Protein AF-A0A6Y3UV42-F1 (afdb_monomer)

pLDDT: mean 79.34, std 18.37, range [35.91, 98.38]

Nearest PDB structures (foldseek):
  9dtb-assembly1_A  TM=5.658E-01  e=2.953E+00  Homo sapiens
  1pby-assembly1_B  TM=3.675E-01  e=2.783E+00  Paracoccus denitrificans
  7cqy-assembly2_D  TM=2.841E-01  e=2.194E+00  Acidithiobacillus ferrooxidans

Organism: Salmonella diarizonae (NCBI:txid59204)

Foldseek 3Di:
DDDDDDDDDDDDDDPPPPPDPDDPDDDDDDQVVFFAAADPDPFDQAADDDPVRVPWDPVVRVVLSVQLPDDAFARRQKHKDKDQPDDTPQAPDAMKIFIARRHVNYGDDIADDDPQASHFHAQDPPVDRDFDGWDWHHGNGGNDIDTGGHGDHPDQDAPPVRHGDD

Structure (mmCIF, N/CA/C/O backbone):
data_AF-A0A6Y3UV42-F1
#
_entry.id   AF-A0A6Y3UV42-F1
#
loop_
_atom_site.group_PDB
_atom_site.id
_atom_site.type_symbol
_atom_site.label_atom_id
_atom_site.label_alt_id
_atom_site.label_comp_id
_atom_site.label_asym_id
_atom_site.label_entity_id
_atom_site.label_seq_id
_atom_site.pdbx_PDB_ins_code
_atom_site.Cartn_x
_atom_site.Cartn_y
_atom_site.Cartn_z
_atom_site.occupancy
_atom_site.B_iso_or_equiv
_atom_site.auth_seq_id
_atom_site.auth_comp_id
_atom_site.auth_asym_id
_atom_site.auth_atom_id
_atom_site.pdbx_PDB_model_num
ATOM 1 N N . MET A 1 1 ? 7.451 -42.722 -86.617 1.00 40.88 1 MET A N 1
ATOM 2 C CA . MET A 1 1 ? 7.750 -42.684 -85.170 1.00 40.88 1 MET A CA 1
ATOM 3 C C . MET A 1 1 ? 8.072 -41.242 -84.791 1.00 40.88 1 MET A C 1
ATOM 5 O O . MET A 1 1 ? 9.193 -40.829 -85.012 1.00 40.88 1 MET A O 1
ATOM 9 N N . GLN A 1 2 ? 7.098 -40.463 -84.309 1.00 35.91 2 GLN A N 1
ATOM 10 C CA . GLN A 1 2 ? 7.310 -39.243 -83.513 1.00 35.91 2 GLN A CA 1
ATOM 11 C C . GLN A 1 2 ? 6.034 -38.983 -82.702 1.00 35.91 2 GLN A C 1
ATOM 13 O O . GLN A 1 2 ? 4.920 -39.110 -83.210 1.00 35.91 2 GLN A O 1
ATOM 18 N N . ARG A 1 3 ? 6.227 -38.789 -81.397 1.00 36.97 3 ARG A N 1
ATOM 19 C CA . ARG A 1 3 ? 5.205 -38.811 -80.348 1.00 36.97 3 ARG A CA 1
ATOM 20 C C . ARG A 1 3 ? 4.497 -37.457 -80.239 1.00 36.97 3 ARG A C 1
ATOM 22 O O . ARG A 1 3 ? 5.120 -36.413 -80.376 1.00 36.97 3 ARG A O 1
ATOM 29 N N . LYS A 1 4 ? 3.197 -37.528 -79.946 1.00 40.94 4 LYS A N 1
ATOM 30 C CA . LYS A 1 4 ? 2.326 -36.426 -79.519 1.00 40.94 4 LYS A CA 1
ATOM 31 C C . LYS A 1 4 ? 2.846 -35.823 -78.207 1.00 40.94 4 LYS A C 1
ATOM 33 O O . LYS A 1 4 ? 3.117 -36.585 -77.283 1.00 40.94 4 LYS A O 1
ATOM 38 N N . SER A 1 5 ? 2.868 -34.497 -78.100 1.00 43.19 5 SER A N 1
ATOM 39 C CA . SER A 1 5 ? 2.998 -33.791 -76.819 1.00 43.19 5 SER A CA 1
ATOM 40 C C . SER A 1 5 ? 1.778 -32.895 -76.628 1.00 43.19 5 SER A C 1
ATOM 42 O O . SER A 1 5 ? 1.650 -31.853 -77.262 1.00 43.19 5 SER A O 1
ATOM 44 N N . ILE A 1 6 ? 0.854 -33.359 -75.788 1.00 48.12 6 ILE A N 1
ATOM 45 C CA . ILE A 1 6 ? -0.267 -32.586 -75.252 1.00 48.12 6 ILE A CA 1
ATOM 46 C C . ILE A 1 6 ? 0.296 -31.815 -74.055 1.00 48.12 6 ILE A C 1
ATOM 48 O O . ILE A 1 6 ? 0.758 -32.433 -73.097 1.00 48.12 6 ILE A O 1
ATOM 52 N N . LEU A 1 7 ? 0.295 -30.482 -74.114 1.00 40.41 7 LEU A N 1
ATOM 53 C CA . LEU A 1 7 ? 0.594 -29.644 -72.954 1.00 40.41 7 LEU A CA 1
ATOM 54 C C . LEU A 1 7 ? -0.621 -29.650 -72.014 1.00 40.41 7 LEU A C 1
ATOM 56 O O . LEU A 1 7 ? -1.651 -29.056 -72.323 1.00 40.41 7 LEU A O 1
ATOM 60 N N . LEU A 1 8 ? -0.493 -30.323 -70.868 1.00 44.00 8 LEU A N 1
ATOM 61 C CA . LEU A 1 8 ? -1.360 -30.112 -69.709 1.00 44.00 8 LEU A CA 1
ATOM 62 C C . LEU A 1 8 ? -0.872 -28.858 -68.970 1.00 44.00 8 LEU A C 1
ATOM 64 O O . LEU A 1 8 ? 0.240 -28.840 -68.445 1.00 44.00 8 LEU A O 1
ATOM 68 N N . ALA A 1 9 ? -1.701 -27.818 -68.916 1.00 46.06 9 ALA A N 1
ATOM 69 C CA . ALA A 1 9 ? -1.479 -26.670 -68.045 1.00 46.06 9 ALA A CA 1
ATOM 70 C C . ALA A 1 9 ? -1.980 -27.008 -66.629 1.00 46.06 9 ALA A C 1
ATOM 72 O O . ALA A 1 9 ? -3.184 -27.054 -66.385 1.00 46.06 9 ALA A O 1
ATOM 73 N N . CYS A 1 10 ? -1.061 -27.267 -65.697 1.00 41.94 10 CYS A N 1
ATOM 74 C CA . CYS A 1 10 ? -1.378 -27.389 -64.274 1.00 41.94 10 CYS A CA 1
ATOM 75 C C . CYS A 1 10 ? -1.516 -25.990 -63.661 1.00 41.94 10 CYS A C 1
ATOM 77 O O . CYS A 1 10 ? -0.522 -25.303 -63.441 1.00 41.94 10 CYS A O 1
ATOM 79 N N . ILE A 1 11 ? -2.748 -25.573 -63.369 1.00 57.22 11 ILE A N 1
ATOM 80 C CA . ILE A 1 11 ? -3.031 -24.390 -62.551 1.00 57.22 11 ILE A CA 1
ATOM 81 C C . ILE A 1 11 ? -2.914 -24.823 -61.086 1.00 57.22 11 ILE A C 1
ATOM 83 O O . ILE A 1 11 ? -3.830 -25.430 -60.535 1.00 57.22 11 ILE A O 1
ATOM 87 N N . SER A 1 12 ? -1.774 -24.555 -60.451 1.00 55.31 12 SER A N 1
ATOM 88 C CA . SER A 1 12 ? -1.621 -24.736 -59.006 1.00 55.31 12 SER A CA 1
ATOM 89 C C . SER A 1 12 ? -2.172 -23.507 -58.277 1.00 55.31 12 SER A C 1
ATOM 91 O O . SER A 1 12 ? -1.518 -22.465 -58.249 1.00 55.31 12 SER A O 1
ATOM 93 N N . LEU A 1 13 ? -3.366 -23.620 -57.684 1.00 45.78 13 LEU A N 1
ATOM 94 C CA . LEU A 1 13 ? -3.848 -22.648 -56.700 1.00 45.78 13 LEU A CA 1
ATOM 95 C C . LEU A 1 13 ? -2.985 -22.754 -55.437 1.00 45.78 13 LEU A C 1
ATOM 97 O O . LEU A 1 13 ? -3.092 -23.714 -54.676 1.00 45.78 13 LEU A O 1
ATOM 101 N N . TRP A 1 14 ? -2.137 -21.755 -55.209 1.00 54.56 14 TRP A N 1
ATOM 102 C CA . TRP A 1 14 ? -1.521 -21.525 -53.908 1.00 54.56 14 TRP A CA 1
ATOM 103 C C . TRP A 1 14 ? -2.582 -20.962 -52.961 1.00 54.56 14 TRP A C 1
ATOM 105 O O . TRP A 1 14 ? -2.915 -19.779 -53.005 1.00 54.56 14 TRP A O 1
ATOM 115 N N . VAL A 1 15 ? -3.138 -21.821 -52.108 1.00 58.47 15 VAL A N 1
ATOM 116 C CA . VAL A 1 15 ? -3.911 -21.380 -50.944 1.00 58.47 15 VAL A CA 1
ATOM 117 C C . VAL A 1 15 ? -2.899 -20.886 -49.912 1.00 58.47 15 VAL A C 1
ATOM 119 O O . VAL A 1 15 ? -2.294 -21.679 -49.196 1.00 58.47 15 VAL A O 1
ATOM 122 N N . CYS A 1 16 ? -2.676 -19.572 -49.863 1.00 54.62 16 CYS A N 1
ATOM 123 C CA . CYS A 1 16 ? -1.997 -18.944 -48.734 1.00 54.62 16 CYS A CA 1
ATOM 124 C C . CYS A 1 16 ? -2.888 -19.110 -47.501 1.00 54.62 16 CYS A C 1
ATOM 126 O O . CYS A 1 16 ? -3.838 -18.354 -47.309 1.00 54.62 16 CYS A O 1
ATOM 128 N N . ALA A 1 17 ? -2.596 -20.112 -46.673 1.00 57.75 17 ALA A N 1
ATOM 129 C CA . ALA A 1 17 ? -3.138 -20.188 -45.327 1.00 57.75 17 ALA A CA 1
ATOM 130 C C . ALA A 1 17 ? -2.548 -19.024 -44.520 1.00 57.75 17 ALA A C 1
ATOM 132 O O . ALA A 1 17 ? -1.423 -19.090 -44.028 1.00 57.75 17 ALA A O 1
ATOM 133 N N . THR A 1 18 ? -3.286 -17.921 -44.432 1.00 60.91 18 THR A N 1
ATOM 134 C CA . THR A 1 18 ? -2.990 -16.854 -43.480 1.00 60.91 18 THR A CA 1
ATOM 135 C C . THR A 1 18 ? -3.219 -17.413 -42.084 1.00 60.91 18 THR A C 1
ATOM 137 O O . THR A 1 18 ? -4.362 -17.578 -41.661 1.00 60.91 18 THR A O 1
ATOM 140 N N . ALA A 1 19 ? -2.136 -17.741 -41.380 1.00 60.44 19 ALA A N 1
ATOM 141 C CA . ALA A 1 19 ? -2.196 -18.001 -39.953 1.00 60.44 19 ALA A CA 1
ATOM 142 C C . ALA A 1 19 ? -2.626 -16.699 -39.265 1.00 60.44 19 ALA A C 1
ATOM 144 O O . ALA A 1 19 ? -1.845 -15.759 -39.133 1.00 60.44 19 ALA A O 1
ATOM 145 N N . THR A 1 20 ? -3.897 -16.614 -38.883 1.00 56.56 20 THR A N 1
ATOM 146 C CA . THR A 1 20 ? -4.375 -15.573 -37.977 1.00 56.56 20 THR A CA 1
ATOM 147 C C . THR A 1 20 ? -3.750 -15.837 -36.615 1.00 56.56 20 THR A C 1
ATOM 149 O O . THR A 1 20 ? -4.117 -16.800 -35.944 1.00 56.56 20 THR A O 1
ATOM 152 N N . ILE A 1 21 ? -2.784 -15.009 -36.223 1.00 57.50 21 ILE A N 1
ATOM 153 C CA . ILE A 1 21 ? -2.279 -14.977 -34.852 1.00 57.50 21 ILE A CA 1
ATOM 154 C C . ILE A 1 21 ? -3.440 -14.471 -33.991 1.00 57.50 21 ILE A C 1
ATOM 156 O O . ILE A 1 21 ? -3.827 -13.308 -34.095 1.00 57.50 21 ILE A O 1
ATOM 160 N N . GLN A 1 22 ? -4.056 -15.357 -33.207 1.00 50.81 22 GLN A N 1
ATOM 161 C CA . GLN A 1 22 ? -5.003 -14.945 -32.176 1.00 50.81 22 GLN A CA 1
ATOM 162 C C . GLN A 1 22 ? -4.199 -14.236 -31.085 1.00 50.81 22 GLN A C 1
ATOM 164 O O . GLN A 1 22 ? -3.242 -14.804 -30.563 1.00 50.81 22 GLN A O 1
ATOM 169 N N . ALA A 1 23 ? -4.555 -12.989 -30.776 1.00 55.53 23 ALA A N 1
ATOM 170 C CA . ALA A 1 23 ? -4.065 -12.334 -29.573 1.00 55.53 23 ALA A CA 1
ATOM 171 C C . ALA A 1 23 ? -4.501 -13.178 -28.365 1.00 55.53 23 ALA A C 1
ATOM 173 O O . ALA A 1 23 ? -5.676 -13.537 -28.270 1.00 55.53 23 ALA A O 1
ATOM 174 N N . GLU A 1 24 ? -3.567 -13.533 -27.481 1.00 54.62 24 GLU A N 1
ATOM 175 C CA . GLU A 1 24 ? -3.915 -14.131 -26.192 1.00 54.62 24 GLU A CA 1
ATOM 176 C C . GLU A 1 24 ? -4.732 -13.108 -25.402 1.00 54.62 24 GLU A C 1
ATOM 178 O O . GLU A 1 24 ? -4.227 -12.052 -25.018 1.00 54.62 24 GLU A O 1
ATOM 183 N N . ASP A 1 25 ? -6.011 -13.409 -25.189 1.00 58.00 25 ASP A N 1
ATOM 184 C CA . ASP A 1 25 ? -6.848 -12.630 -24.290 1.00 58.00 25 ASP A CA 1
ATOM 185 C C . ASP A 1 25 ? -6.304 -12.839 -22.871 1.00 58.00 25 ASP A C 1
ATOM 187 O O . ASP A 1 25 ? -6.253 -13.969 -22.372 1.00 58.00 25 ASP A O 1
ATOM 191 N N . LYS A 1 26 ? -5.796 -11.775 -22.241 1.00 65.19 26 LYS A N 1
ATOM 192 C CA . LYS A 1 26 ? -5.202 -11.871 -20.904 1.00 65.19 26 LYS A CA 1
ATOM 193 C C . LYS A 1 26 ? -6.285 -12.207 -19.893 1.00 65.19 26 LYS A C 1
ATOM 195 O O . LYS A 1 26 ? -6.998 -11.335 -19.403 1.00 65.19 26 LYS A O 1
ATOM 200 N N . MET A 1 27 ? -6.368 -13.482 -19.541 1.00 78.31 27 MET A N 1
ATOM 201 C CA . MET A 1 27 ? -7.290 -13.950 -18.521 1.00 78.31 27 MET A CA 1
ATOM 202 C C . MET A 1 27 ? -6.711 -13.655 -17.133 1.00 78.31 27 MET A C 1
ATOM 204 O O . MET A 1 27 ? -5.843 -14.375 -16.637 1.00 78.31 27 MET A O 1
ATOM 208 N N . PHE A 1 28 ? -7.172 -12.572 -16.505 1.00 85.62 28 PHE A N 1
ATOM 209 C CA . PHE A 1 28 ? -6.884 -12.320 -15.095 1.00 85.62 28 PHE A CA 1
ATOM 210 C C . PHE A 1 28 ? -7.658 -13.306 -14.202 1.00 85.62 28 PHE A C 1
ATOM 212 O O . PHE A 1 28 ? -8.765 -13.709 -14.560 1.00 85.62 28 PHE A O 1
ATOM 219 N N . PRO A 1 29 ? -7.122 -13.686 -13.029 1.00 91.06 29 PRO A N 1
ATOM 220 C CA . PRO A 1 29 ? -7.885 -14.454 -12.055 1.00 91.06 29 PRO A CA 1
ATOM 221 C C . PRO A 1 29 ? -9.133 -13.690 -11.593 1.00 91.06 29 PRO A C 1
ATOM 223 O O . PRO A 1 29 ? -9.101 -12.473 -11.411 1.00 91.06 29 PRO A O 1
ATOM 226 N N . GLU A 1 30 ? -10.217 -14.421 -11.349 1.00 94.00 30 GLU A N 1
ATOM 227 C CA . GLU A 1 30 ? -11.465 -13.858 -10.831 1.00 94.00 30 GLU A CA 1
ATOM 228 C C . GLU A 1 30 ? -11.381 -13.604 -9.320 1.00 94.00 30 GLU A C 1
ATOM 230 O O . GLU A 1 30 ? -11.002 -14.485 -8.544 1.00 94.00 30 GLU A O 1
ATOM 235 N N . PHE A 1 31 ? -11.793 -12.412 -8.880 1.00 95.44 31 PHE A N 1
ATOM 236 C CA . PHE A 1 31 ? -11.745 -12.004 -7.467 1.00 95.44 31 PHE A CA 1
ATOM 237 C C . PHE A 1 31 ? -12.553 -12.924 -6.542 1.00 95.44 31 PHE A C 1
ATOM 239 O O . PHE A 1 31 ? -12.153 -13.160 -5.399 1.00 95.44 31 PHE A O 1
ATOM 246 N N . SER A 1 32 ? -13.660 -13.477 -7.046 1.00 95.25 32 SER A N 1
ATOM 247 C CA . SER A 1 32 ? -14.567 -14.365 -6.308 1.00 95.25 32 SER A CA 1
ATOM 248 C C . SER A 1 32 ? -13.917 -15.683 -5.873 1.00 95.25 32 SER A C 1
ATOM 250 O O . SER A 1 32 ? -14.386 -16.310 -4.925 1.00 95.25 32 SER A O 1
ATOM 252 N N . HIS A 1 33 ? -12.817 -16.094 -6.513 1.00 96.88 33 HIS A N 1
ATOM 253 C CA . HIS A 1 33 ? -12.054 -17.282 -6.122 1.00 96.88 33 HIS A CA 1
ATOM 254 C C . HIS A 1 33 ? -11.134 -17.045 -4.914 1.00 96.88 33 HIS A C 1
ATOM 256 O O . HIS A 1 33 ? -10.590 -18.001 -4.363 1.00 96.88 33 HIS A O 1
ATOM 262 N N . TYR A 1 34 ? -10.978 -15.793 -4.476 1.00 97.06 34 TYR A N 1
ATOM 263 C CA . TYR A 1 34 ? -10.087 -15.398 -3.384 1.00 97.06 34 TYR A CA 1
ATOM 264 C C . TYR A 1 34 ? -10.843 -14.593 -2.320 1.00 97.06 34 TYR A C 1
ATOM 266 O O . TYR A 1 34 ? -10.496 -13.439 -2.090 1.00 97.06 34 TYR A O 1
ATOM 274 N N . PRO A 1 35 ? -11.889 -15.137 -1.678 1.00 97.38 35 PRO A N 1
ATOM 275 C CA . PRO A 1 35 ? -12.750 -14.359 -0.793 1.00 97.38 35 PRO A CA 1
ATOM 276 C C . PRO A 1 35 ? -12.016 -13.866 0.463 1.00 97.38 35 PRO A C 1
ATOM 278 O O . PRO A 1 35 ? -11.184 -14.569 1.038 1.00 97.38 35 PRO A O 1
ATOM 281 N N . ALA A 1 36 ? -12.388 -12.677 0.929 1.00 96.50 36 ALA A N 1
ATOM 282 C CA . ALA A 1 36 ? -11.964 -12.096 2.195 1.00 96.50 36 ALA A CA 1
ATOM 283 C C . ALA A 1 36 ? -13.175 -11.607 2.999 1.00 96.50 36 ALA A C 1
ATOM 285 O O . ALA A 1 36 ? -14.106 -11.007 2.461 1.00 96.50 36 ALA A O 1
ATOM 286 N N . THR A 1 37 ? -13.145 -11.807 4.316 1.00 95.94 37 THR A N 1
ATOM 287 C CA . THR A 1 37 ? -14.174 -11.265 5.209 1.00 95.94 37 THR A CA 1
ATOM 288 C C . THR A 1 37 ? -13.960 -9.767 5.402 1.00 95.94 37 THR A C 1
ATOM 290 O O . THR A 1 37 ? -12.968 -9.348 6.001 1.00 95.94 37 THR A O 1
ATOM 293 N N . VAL A 1 38 ? -14.910 -8.956 4.935 1.00 93.75 38 VAL A N 1
ATOM 294 C CA . VAL A 1 38 ? -14.905 -7.504 5.155 1.00 93.75 38 VAL A CA 1
ATOM 295 C C . VAL A 1 38 ? -15.221 -7.199 6.611 1.00 93.75 38 VAL A C 1
ATOM 297 O O . VAL A 1 38 ? -16.257 -7.615 7.128 1.00 93.75 38 VAL A O 1
ATOM 300 N N . THR A 1 39 ? -14.339 -6.454 7.276 1.00 89.56 39 THR A N 1
ATOM 301 C CA . THR A 1 39 ? -14.615 -5.930 8.617 1.00 89.56 39 THR A CA 1
ATOM 302 C C . THR A 1 39 ? -15.025 -4.466 8.514 1.00 89.56 39 THR A C 1
ATOM 304 O O . THR A 1 39 ? -14.601 -3.743 7.616 1.00 89.56 39 THR A O 1
ATOM 307 N N . SE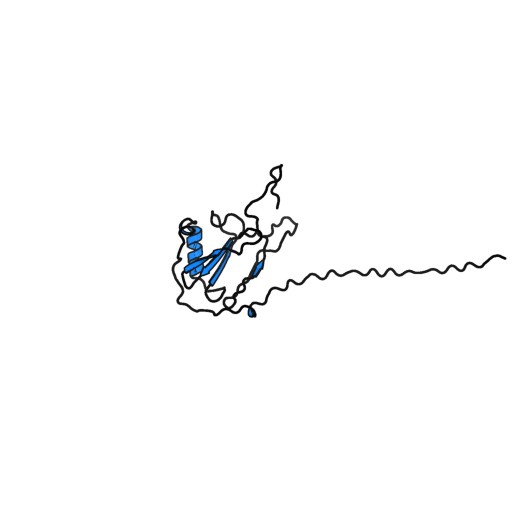R A 1 40 ? -15.881 -4.011 9.428 1.00 85.31 40 SER A N 1
ATOM 308 C CA . SER A 1 40 ? -16.346 -2.618 9.484 1.00 85.31 40 SER A CA 1
ATOM 309 C C . SER A 1 40 ? -15.675 -1.802 10.597 1.00 85.31 40 SER A C 1
ATOM 311 O O . SER A 1 40 ? -16.069 -0.662 10.841 1.00 85.31 40 SER A O 1
ATOM 313 N N . GLY A 1 41 ? -14.676 -2.372 11.279 1.00 86.38 41 GLY A N 1
ATOM 314 C CA . GLY A 1 41 ? -13.940 -1.731 12.368 1.00 86.38 41 GLY A CA 1
ATOM 315 C C . GLY A 1 41 ? -14.288 -2.246 13.777 1.00 86.38 41 GLY A C 1
ATOM 316 O O . GLY A 1 41 ? -14.966 -3.266 13.910 1.00 86.38 41 GLY A O 1
ATOM 317 N N . PRO A 1 42 ? -13.809 -1.561 14.834 1.00 91.94 42 PRO A N 1
ATOM 318 C CA . PRO A 1 42 ? -13.220 -0.219 14.799 1.00 91.94 42 PRO A CA 1
ATOM 319 C C . PRO A 1 42 ? -11.866 -0.179 14.079 1.00 91.94 42 PRO A C 1
ATOM 321 O O . PRO A 1 42 ? -11.024 -1.049 14.273 1.00 91.94 42 PRO A O 1
ATOM 324 N N . PHE A 1 43 ? -11.665 0.838 13.237 1.00 96.19 43 PHE A N 1
ATOM 325 C CA . PHE A 1 43 ? -10.391 1.075 12.555 1.00 96.19 43 PHE A CA 1
ATOM 326 C C . PHE A 1 43 ? -9.555 2.116 13.290 1.00 96.19 43 PHE A C 1
ATOM 328 O O . PHE A 1 43 ? -10.087 3.108 13.803 1.00 96.19 43 PHE A O 1
ATOM 335 N N . SER A 1 44 ? -8.240 1.908 13.274 1.00 96.88 44 SER A N 1
ATOM 336 C CA . SER A 1 44 ? -7.272 2.858 13.797 1.00 96.88 44 SER A CA 1
ATOM 337 C C . SER A 1 44 ? -7.396 4.205 13.087 1.00 96.88 44 SER A C 1
ATOM 339 O O . SER A 1 44 ? -7.590 4.287 11.873 1.00 96.88 44 SER A O 1
ATOM 341 N N . GLN A 1 45 ? -7.269 5.269 13.874 1.00 96.56 45 GLN A N 1
ATOM 342 C CA . GLN A 1 45 ? -7.239 6.648 13.392 1.00 96.56 45 GLN A CA 1
ATOM 343 C C . GLN A 1 45 ? -5.816 7.203 13.322 1.00 96.56 45 GLN A C 1
ATOM 345 O O . GLN A 1 45 ? -5.618 8.300 12.809 1.00 96.56 45 GLN A O 1
ATOM 350 N N . THR A 1 46 ? -4.827 6.454 13.810 1.00 96.69 46 THR A N 1
ATOM 351 C CA . THR A 1 46 ? -3.449 6.922 13.945 1.00 96.69 46 THR A CA 1
ATOM 352 C C . THR A 1 46 ? -2.504 5.938 13.283 1.00 96.69 46 THR A C 1
ATOM 354 O O . THR A 1 46 ? -2.584 4.731 13.512 1.00 96.69 46 THR A O 1
ATOM 357 N N . LEU A 1 47 ? -1.600 6.475 12.471 1.00 97.31 47 LEU A N 1
ATOM 358 C CA . LEU A 1 47 ? -0.537 5.710 11.845 1.00 97.31 47 LEU A CA 1
ATOM 359 C C . LEU A 1 47 ? 0.476 5.236 12.898 1.00 97.31 47 LEU A C 1
ATOM 361 O O . LEU A 1 47 ? 0.969 6.031 13.700 1.00 97.31 47 LEU A O 1
ATOM 365 N N . VAL A 1 48 ? 0.807 3.950 12.866 1.00 98.00 48 VAL A N 1
ATOM 366 C CA . VAL A 1 48 ? 1.859 3.347 13.688 1.00 98.00 48 VAL A CA 1
ATOM 367 C C . VAL A 1 48 ? 3.070 3.118 12.790 1.00 98.00 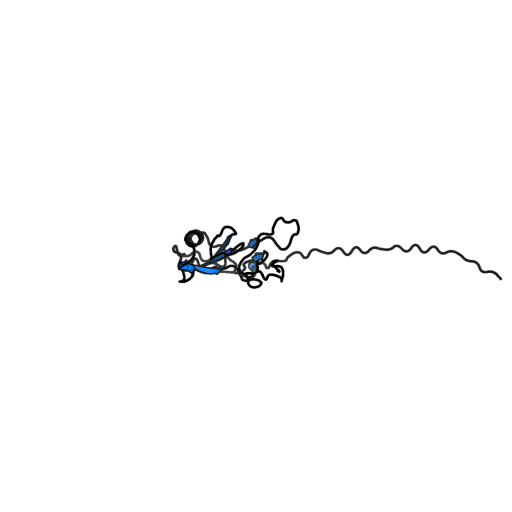48 VAL A C 1
ATOM 369 O O . VAL A 1 48 ? 2.969 2.460 11.756 1.00 98.00 48 VAL A O 1
ATOM 372 N N . LEU A 1 49 ? 4.202 3.721 13.159 1.00 96.62 49 LEU A N 1
ATOM 373 C CA . LEU A 1 49 ? 5.415 3.748 12.342 1.00 96.62 49 LEU A CA 1
ATOM 374 C C . LEU A 1 49 ? 6.507 2.862 12.932 1.00 96.62 49 LEU A C 1
ATOM 376 O O . LEU A 1 49 ? 6.768 2.901 14.134 1.00 96.62 49 LEU A O 1
ATOM 380 N N . THR A 1 50 ? 7.203 2.127 12.068 1.00 96.19 50 THR A N 1
ATOM 381 C CA . THR A 1 50 ? 8.441 1.431 12.436 1.00 96.19 50 THR A CA 1
ATOM 382 C C . THR A 1 50 ? 9.613 2.409 12.583 1.00 96.19 50 THR A C 1
ATOM 384 O O . THR A 1 50 ? 9.573 3.540 12.096 1.00 96.19 50 THR A O 1
ATOM 387 N N . ASN A 1 51 ? 10.714 1.957 13.196 1.00 95.94 51 ASN A N 1
ATOM 388 C CA . ASN A 1 51 ? 11.954 2.743 13.308 1.00 95.94 51 ASN A CA 1
ATOM 389 C C . ASN A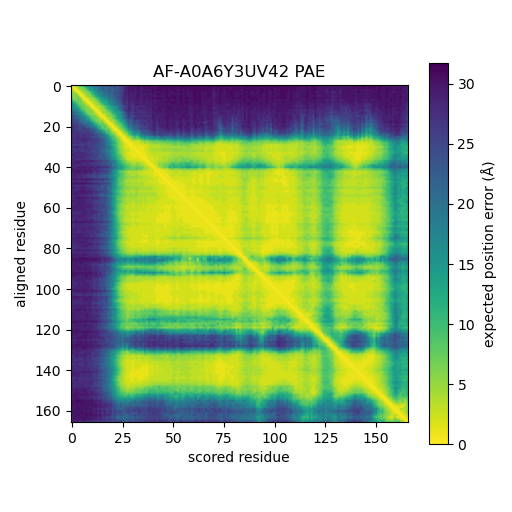 1 51 ? 12.511 3.204 11.952 1.00 95.94 51 ASN A C 1
ATOM 391 O O . ASN A 1 51 ? 13.190 4.228 11.877 1.00 95.94 51 ASN A O 1
ATOM 395 N N . GLU A 1 52 ? 12.244 2.445 10.893 1.00 91.88 52 GLU A N 1
ATOM 396 C CA . GLU A 1 52 ? 12.611 2.819 9.533 1.00 91.88 52 GLU A CA 1
ATOM 397 C C . GLU A 1 52 ? 11.674 3.902 8.990 1.00 91.88 52 GLU A C 1
ATOM 399 O O . GLU A 1 52 ? 12.134 4.972 8.599 1.00 91.88 52 GLU A O 1
ATOM 404 N N . GLN A 1 53 ? 10.359 3.692 9.079 1.00 93.94 53 GLN A N 1
ATOM 405 C CA . GLN A 1 53 ? 9.348 4.625 8.570 1.00 93.94 53 GLN A CA 1
ATOM 406 C C . GLN A 1 53 ? 9.339 5.970 9.315 1.00 93.94 53 GLN A C 1
ATOM 408 O O . GLN A 1 53 ? 8.941 7.003 8.771 1.00 93.94 53 GLN A O 1
ATOM 413 N N . ILE A 1 54 ? 9.830 6.004 10.558 1.00 94.88 54 ILE A N 1
ATOM 414 C CA . ILE A 1 54 ? 10.082 7.251 11.294 1.00 94.88 54 ILE A CA 1
ATOM 415 C C . ILE A 1 54 ? 11.084 8.148 10.553 1.00 94.88 54 ILE A C 1
ATOM 417 O O . ILE A 1 54 ? 11.009 9.370 10.690 1.00 94.88 54 ILE A O 1
ATOM 421 N N . LYS A 1 55 ? 11.985 7.594 9.741 1.00 93.81 55 LYS A N 1
ATOM 422 C CA . LYS A 1 55 ? 12.975 8.363 8.974 1.00 93.81 55 LYS A CA 1
ATOM 423 C C . LYS A 1 55 ? 12.432 8.881 7.641 1.00 93.81 55 LYS A C 1
ATOM 425 O O . LYS A 1 55 ? 13.018 9.807 7.094 1.00 93.81 55 LYS A O 1
ATOM 430 N N . TYR A 1 56 ? 11.313 8.342 7.153 1.00 92.19 56 TYR A N 1
ATOM 431 C CA . TYR A 1 56 ? 10.715 8.758 5.882 1.00 92.19 56 TYR A CA 1
ATOM 432 C C . TYR A 1 56 ? 10.224 10.208 5.912 1.00 92.19 56 TYR A C 1
ATOM 434 O O . TYR A 1 56 ? 10.036 10.819 6.980 1.00 92.19 56 TYR A O 1
ATOM 442 N N . SER A 1 57 ? 9.989 10.755 4.719 1.00 92.31 57 SER A N 1
ATOM 443 C CA . SER A 1 57 ? 9.605 12.150 4.545 1.00 92.31 57 SER A CA 1
ATOM 444 C C . SER A 1 57 ? 8.316 12.513 5.300 1.00 92.31 57 SER A C 1
ATOM 446 O O . SER A 1 57 ? 7.407 11.704 5.524 1.00 92.31 57 SER A O 1
ATOM 448 N N . ALA A 1 58 ? 8.203 13.785 5.694 1.00 93.44 58 ALA A N 1
ATOM 449 C CA . ALA A 1 58 ? 6.967 14.305 6.280 1.00 93.44 58 ALA A CA 1
ATOM 450 C C . ALA A 1 58 ? 5.787 14.213 5.296 1.00 93.44 58 ALA A C 1
ATOM 452 O O . ALA A 1 58 ? 4.645 14.010 5.715 1.00 93.44 58 ALA A O 1
ATOM 453 N N . HIS A 1 59 ? 6.070 14.329 3.993 1.00 91.38 59 HIS A N 1
ATOM 454 C CA . HIS A 1 59 ? 5.083 14.152 2.936 1.00 91.38 59 HIS A CA 1
ATOM 455 C C . HIS A 1 59 ? 4.509 12.730 2.955 1.00 91.38 59 HIS A C 1
ATOM 457 O O . HIS A 1 59 ? 3.291 12.568 3.022 1.00 91.38 59 HIS A O 1
ATOM 463 N N . TRP A 1 60 ? 5.366 11.708 3.016 1.00 93.25 60 TRP A N 1
ATOM 464 C CA . TRP A 1 60 ? 4.939 10.314 3.115 1.00 93.25 60 TRP A CA 1
ATOM 465 C C . TRP A 1 60 ? 4.084 10.037 4.338 1.00 93.25 60 TRP A C 1
ATOM 467 O O . TRP A 1 60 ? 2.979 9.515 4.193 1.00 93.25 60 TRP A O 1
ATOM 477 N N . LYS A 1 61 ? 4.514 10.479 5.523 1.00 94.56 61 LYS A N 1
ATOM 478 C CA . LYS A 1 61 ? 3.745 10.279 6.763 1.00 94.56 61 LYS A CA 1
ATOM 479 C C . LYS A 1 61 ? 2.360 10.919 6.676 1.00 94.56 61 LYS A C 1
ATOM 481 O O . LYS A 1 61 ? 1.366 10.299 7.050 1.00 94.56 61 LYS A O 1
ATOM 486 N N . LYS A 1 62 ? 2.281 12.142 6.137 1.00 94.81 62 LYS A N 1
ATOM 487 C CA . LYS A 1 62 ? 1.013 12.854 5.930 1.00 94.81 62 LYS A CA 1
ATOM 488 C C . LYS A 1 62 ? 0.100 12.089 4.976 1.00 94.81 62 LYS A C 1
ATOM 490 O O . LYS A 1 62 ? -1.076 11.902 5.282 1.00 94.81 62 LYS A O 1
ATOM 495 N N . THR A 1 63 ? 0.623 11.634 3.845 1.00 94.81 63 THR A N 1
ATOM 496 C CA . THR A 1 63 ? -0.171 10.899 2.862 1.00 94.81 63 THR A CA 1
ATOM 497 C C . THR A 1 63 ? -0.611 9.540 3.405 1.00 94.81 63 THR A C 1
ATOM 499 O O . THR A 1 63 ? -1.780 9.199 3.255 1.00 94.81 63 THR A O 1
ATOM 502 N N . MET A 1 64 ? 0.244 8.793 4.111 1.00 96.00 64 MET A N 1
ATOM 503 C CA . MET A 1 64 ? -0.143 7.520 4.735 1.00 96.00 64 MET A CA 1
ATOM 504 C C . MET A 1 64 ? -1.256 7.711 5.766 1.00 96.00 64 MET A C 1
ATOM 506 O O . MET A 1 64 ? -2.247 6.985 5.744 1.00 96.00 64 MET A O 1
ATOM 510 N N . GLN A 1 65 ? -1.168 8.752 6.594 1.00 97.62 65 GLN A N 1
ATOM 511 C CA . GLN A 1 65 ? -2.238 9.114 7.523 1.00 97.62 65 GLN A CA 1
ATOM 512 C C . GLN A 1 65 ? -3.550 9.468 6.793 1.00 97.62 65 GLN A C 1
ATOM 514 O O . GLN A 1 65 ? -4.632 9.070 7.225 1.00 97.62 65 GLN A O 1
ATOM 519 N N . GLN A 1 66 ? -3.475 10.182 5.665 1.00 96.94 66 GLN A N 1
ATOM 520 C CA . GLN A 1 66 ? -4.644 10.482 4.829 1.00 96.94 66 GLN A CA 1
ATOM 521 C C . GLN A 1 66 ? -5.232 9.232 4.168 1.00 96.94 66 GLN A C 1
ATOM 523 O O . GLN A 1 66 ? -6.446 9.150 3.993 1.00 96.94 66 GLN A O 1
ATOM 528 N N . GLN A 1 67 ? -4.402 8.263 3.776 1.00 97.12 67 GLN A N 1
ATOM 529 C CA . GLN A 1 67 ? -4.884 6.992 3.245 1.00 97.12 67 GLN A CA 1
ATOM 530 C C . GLN A 1 67 ? -5.518 6.147 4.356 1.00 97.12 67 GLN A C 1
ATOM 532 O O . GLN A 1 67 ? -6.590 5.595 4.133 1.00 97.12 67 GLN A O 1
ATOM 537 N N . LEU A 1 68 ? -4.944 6.111 5.563 1.00 97.44 68 LEU A N 1
ATOM 538 C CA . LEU A 1 68 ? -5.457 5.321 6.688 1.00 97.44 68 LEU A CA 1
ATOM 539 C C . LEU A 1 68 ? -6.931 5.616 7.001 1.00 97.44 68 LEU A C 1
ATOM 541 O O . LEU A 1 68 ? -7.694 4.693 7.279 1.00 97.44 68 LEU A O 1
ATOM 545 N N . VAL A 1 69 ? -7.356 6.877 6.902 1.00 95.88 69 VAL A N 1
ATOM 546 C CA . VAL A 1 69 ? -8.741 7.289 7.202 1.00 95.88 69 VAL A CA 1
ATOM 547 C C . VAL A 1 69 ? -9.727 7.060 6.049 1.00 95.88 69 VAL A C 1
ATOM 549 O O . VAL A 1 69 ? -10.936 7.141 6.251 1.00 95.88 69 VAL A O 1
ATOM 552 N N . LYS A 1 70 ? -9.252 6.735 4.841 1.00 96.25 70 LYS A N 1
ATOM 553 C CA . LYS A 1 70 ? -10.122 6.401 3.700 1.00 96.25 70 LYS A CA 1
ATOM 554 C C . LYS A 1 70 ? -10.693 4.980 3.829 1.00 96.25 70 LYS A C 1
ATOM 556 O O . LYS A 1 70 ? -10.137 4.171 4.574 1.00 96.25 70 LYS A O 1
ATOM 561 N N . PRO A 1 71 ? -11.775 4.634 3.107 1.00 95.44 71 PRO A N 1
ATOM 562 C CA . PRO A 1 71 ? -12.369 3.296 3.164 1.00 95.44 71 PRO A CA 1
ATOM 563 C C . PRO A 1 71 ? -11.389 2.156 2.840 1.00 95.44 71 PRO A C 1
ATOM 565 O O . PRO A 1 71 ? -10.392 2.358 2.138 1.00 95.44 71 PRO A O 1
ATOM 568 N N . VAL A 1 72 ? -11.696 0.957 3.346 1.00 96.31 72 VAL A N 1
ATOM 569 C CA . VAL A 1 72 ? -11.070 -0.306 2.912 1.00 96.31 72 VAL A CA 1
ATOM 570 C C . VAL A 1 72 ? -11.255 -0.447 1.401 1.00 96.31 72 VAL A C 1
ATOM 572 O O . VAL A 1 72 ? -12.328 -0.145 0.883 1.00 96.31 72 VAL A O 1
ATOM 575 N N . ASN A 1 73 ? -10.231 -0.921 0.699 1.00 96.44 73 ASN A N 1
ATOM 576 C CA . ASN A 1 73 ? -10.345 -1.304 -0.712 1.00 96.44 73 ASN A CA 1
ATOM 577 C C . ASN A 1 73 ? -9.654 -2.638 -1.032 1.00 96.44 73 ASN A C 1
ATOM 579 O O . ASN A 1 73 ? -9.593 -2.998 -2.205 1.00 96.44 73 ASN A O 1
ATOM 583 N N . PHE A 1 74 ? -9.129 -3.347 -0.027 1.00 96.81 74 PHE A N 1
ATOM 584 C CA . PHE A 1 74 ? -8.371 -4.579 -0.218 1.00 96.81 74 PHE A CA 1
ATOM 585 C C . PHE A 1 74 ? -8.504 -5.528 0.986 1.00 96.81 74 PHE A C 1
ATOM 587 O O . PHE A 1 74 ? -8.429 -5.085 2.132 1.00 96.81 74 PHE A O 1
ATOM 594 N N . ALA A 1 75 ? -8.673 -6.828 0.728 1.00 96.56 75 ALA A N 1
ATOM 595 C CA . ALA A 1 75 ? -8.463 -7.918 1.689 1.00 96.56 75 ALA A CA 1
ATOM 596 C C . ALA A 1 75 ? -9.120 -7.731 3.076 1.00 96.56 75 ALA A C 1
ATOM 598 O O . ALA A 1 75 ? -8.536 -7.954 4.136 1.00 96.56 75 ALA A O 1
ATOM 599 N N . GLY A 1 76 ? -10.376 -7.314 3.081 1.00 96.62 76 GLY A N 1
ATOM 600 C CA . GLY A 1 76 ? -11.245 -7.237 4.246 1.00 96.62 76 GLY A CA 1
ATOM 601 C C . GLY A 1 76 ? -11.089 -5.958 5.062 1.00 96.62 76 GLY A C 1
ATOM 602 O O . GLY A 1 76 ? -12.069 -5.255 5.292 1.00 96.62 76 GLY A O 1
ATOM 603 N N . HIS A 1 77 ? -9.871 -5.650 5.502 1.00 97.12 77 HIS A N 1
ATOM 604 C CA . HIS A 1 77 ? -9.579 -4.501 6.368 1.00 97.12 77 HIS A CA 1
ATOM 605 C C . HIS A 1 77 ? -8.329 -3.722 5.952 1.00 97.12 77 HIS A C 1
ATOM 607 O O . HIS A 1 77 ? -7.915 -2.790 6.646 1.00 97.12 77 HIS A O 1
ATOM 613 N N . TYR A 1 78 ? -7.732 -4.072 4.816 1.00 97.62 78 TYR A N 1
ATOM 614 C CA . TYR A 1 78 ? -6.563 -3.383 4.307 1.00 97.62 78 TYR A CA 1
ATOM 615 C C . TYR A 1 78 ? -6.948 -2.260 3.352 1.00 97.62 78 TYR A C 1
ATOM 617 O O . TYR A 1 78 ? -8.019 -2.213 2.732 1.00 97.62 78 TYR A O 1
ATOM 625 N N . ARG A 1 79 ? -6.020 -1.322 3.219 1.00 97.06 79 ARG A N 1
ATOM 626 C CA . ARG A 1 79 ? -6.052 -0.334 2.160 1.00 97.06 79 ARG A CA 1
ATOM 627 C C . ARG A 1 79 ? -4.788 -0.429 1.331 1.00 97.06 79 ARG A C 1
ATOM 629 O O . ARG A 1 79 ? -3.701 -0.191 1.840 1.00 97.06 79 ARG A O 1
ATOM 636 N N . PHE A 1 80 ? -4.960 -0.712 0.053 1.00 97.06 80 PHE A N 1
ATOM 637 C CA . PHE A 1 80 ? -3.919 -0.593 -0.949 1.00 97.06 80 PHE A CA 1
ATOM 638 C C . PHE A 1 80 ? -3.913 0.823 -1.535 1.00 97.06 80 PHE A C 1
ATOM 640 O O . PHE A 1 80 ? -4.970 1.407 -1.810 1.00 97.06 80 PHE A O 1
ATOM 647 N N . PHE A 1 81 ? -2.722 1.375 -1.738 1.00 94.44 81 PHE A N 1
ATOM 648 C CA . PHE A 1 81 ? -2.516 2.665 -2.380 1.00 94.44 81 PHE A CA 1
ATOM 649 C C . PHE A 1 81 ? -1.219 2.645 -3.188 1.00 94.44 81 PHE A C 1
ATOM 651 O O . PHE A 1 81 ? -0.184 2.282 -2.646 1.00 94.44 81 PHE A O 1
ATOM 658 N N . ALA A 1 82 ? -1.273 3.081 -4.447 1.00 92.12 82 ALA A N 1
ATOM 659 C CA . ALA A 1 82 ? -0.113 3.260 -5.317 1.00 92.12 82 ALA A CA 1
ATOM 660 C C . ALA A 1 82 ? -0.161 4.633 -6.000 1.00 92.12 82 ALA A C 1
ATOM 662 O O . ALA A 1 82 ? -1.246 5.197 -6.172 1.00 92.12 82 ALA A O 1
ATOM 663 N N . THR A 1 83 ? 1.000 5.189 -6.343 1.00 87.12 83 THR A N 1
ATOM 664 C CA . THR A 1 83 ? 1.135 6.517 -6.961 1.00 87.12 83 THR A CA 1
ATOM 665 C C . THR A 1 83 ? 2.537 6.737 -7.545 1.00 87.12 83 THR A C 1
ATOM 667 O O . THR A 1 83 ? 3.522 6.194 -7.047 1.00 87.12 83 THR A O 1
ATOM 670 N N . ASP A 1 84 ? 2.609 7.559 -8.588 1.00 80.56 84 ASP A N 1
ATOM 671 C CA . ASP A 1 84 ? 3.819 8.057 -9.259 1.00 80.56 84 ASP A CA 1
ATOM 672 C C . ASP A 1 84 ? 4.355 9.372 -8.659 1.00 80.56 84 ASP A C 1
ATOM 674 O O . ASP A 1 84 ? 5.428 9.843 -9.023 1.00 80.56 8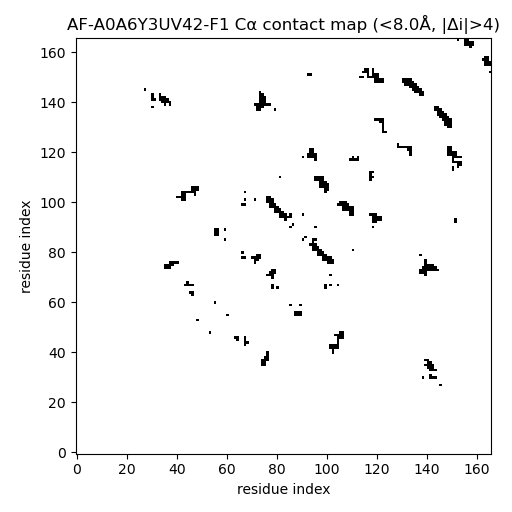4 ASP A O 1
ATOM 678 N N . ALA A 1 85 ? 3.607 9.993 -7.744 1.00 69.44 85 ALA A N 1
ATOM 679 C CA . ALA A 1 85 ? 3.850 11.367 -7.307 1.00 69.44 85 ALA A CA 1
ATOM 680 C C . ALA A 1 85 ? 4.806 11.509 -6.107 1.00 69.44 85 ALA A C 1
ATOM 682 O O . ALA A 1 85 ? 4.834 12.568 -5.474 1.00 69.44 85 ALA A O 1
ATOM 683 N N . TYR A 1 86 ? 5.552 10.464 -5.741 1.00 71.31 86 TYR A N 1
ATOM 684 C CA . TYR A 1 86 ? 6.465 10.531 -4.599 1.00 71.31 86 TYR A CA 1
ATOM 685 C C . TYR A 1 86 ? 7.880 10.936 -4.980 1.00 71.31 86 TYR A C 1
ATOM 687 O O . TYR A 1 86 ? 8.419 10.541 -6.007 1.00 71.31 86 TYR A O 1
ATOM 695 N N . GLN A 1 87 ? 8.481 11.723 -4.091 1.00 65.31 87 GLN A N 1
ATOM 696 C CA . GLN A 1 87 ? 9.873 12.139 -4.150 1.00 65.31 87 GLN A CA 1
ATOM 697 C C . GLN A 1 87 ? 10.468 11.926 -2.756 1.00 65.31 87 GLN A C 1
ATOM 699 O O . GLN A 1 87 ? 10.002 12.537 -1.792 1.00 65.31 87 GLN A O 1
ATOM 704 N N . GLY A 1 88 ? 11.457 11.042 -2.638 1.00 73.62 88 GLY A N 1
ATOM 705 C CA . GLY A 1 88 ? 12.127 10.736 -1.374 1.00 73.62 88 GLY A CA 1
ATOM 706 C C . GLY A 1 88 ? 12.770 9.353 -1.378 1.00 73.62 88 GLY A C 1
ATOM 707 O O . GLY A 1 88 ? 12.505 8.543 -2.263 1.00 73.62 88 GLY A O 1
ATOM 708 N N . ASP A 1 89 ? 13.592 9.068 -0.371 1.00 78.75 89 ASP A N 1
ATOM 709 C CA . ASP A 1 89 ? 14.277 7.773 -0.251 1.00 78.75 89 ASP A CA 1
ATOM 710 C C . ASP A 1 89 ? 13.288 6.604 -0.093 1.00 78.75 89 ASP A C 1
ATOM 712 O O . ASP A 1 89 ? 13.621 5.472 -0.434 1.00 78.75 89 ASP A O 1
ATOM 716 N N . GLU A 1 90 ? 12.063 6.875 0.377 1.00 84.00 90 GLU A N 1
ATOM 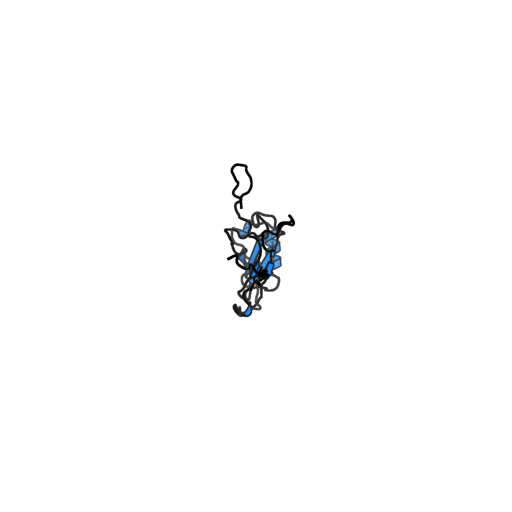717 C CA . GLU A 1 90 ? 10.971 5.899 0.467 1.00 84.00 90 GLU A CA 1
ATOM 718 C C . GLU A 1 90 ? 10.385 5.469 -0.890 1.00 84.00 90 GLU A C 1
ATOM 720 O O . GLU A 1 90 ? 9.613 4.514 -0.949 1.00 84.00 90 GLU A O 1
ATOM 725 N N . CYS A 1 91 ? 10.690 6.203 -1.963 1.00 81.38 91 CYS A N 1
ATOM 726 C CA . CYS A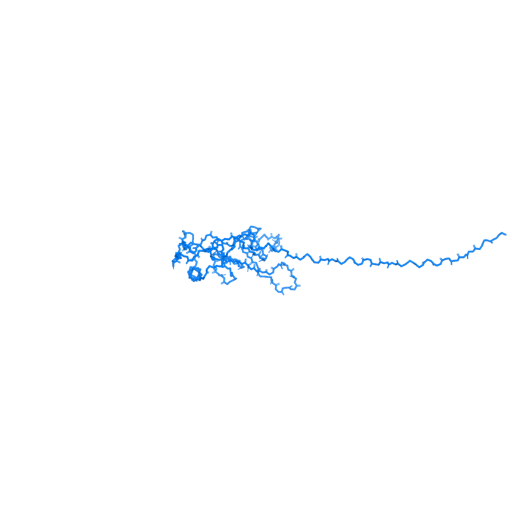 1 91 ? 10.233 5.927 -3.319 1.00 81.38 91 CYS A CA 1
ATOM 727 C C . CYS A 1 91 ? 11.233 6.514 -4.321 1.00 81.38 91 CYS A C 1
ATOM 729 O O . CYS A 1 91 ? 11.080 7.639 -4.800 1.00 81.38 91 CYS A O 1
ATOM 731 N N . GLN A 1 92 ? 12.299 5.762 -4.593 1.00 70.50 92 GLN A N 1
ATOM 732 C CA . GLN A 1 92 ? 13.436 6.265 -5.366 1.00 70.50 92 GLN A CA 1
ATOM 733 C C . GLN A 1 92 ? 13.124 6.411 -6.862 1.00 70.50 92 GLN A C 1
ATOM 735 O O . GLN A 1 92 ? 13.601 7.353 -7.496 1.00 70.50 92 GLN A O 1
ATOM 740 N N . HIS A 1 93 ? 12.308 5.513 -7.429 1.00 71.94 93 HIS A N 1
ATOM 741 C CA . HIS A 1 93 ? 12.005 5.487 -8.861 1.00 71.94 93 HIS A CA 1
ATOM 742 C C . HIS A 1 93 ? 10.555 5.078 -9.151 1.00 71.94 93 HIS A C 1
ATOM 744 O O . HIS A 1 93 ? 10.013 4.178 -8.511 1.00 71.94 93 HIS A O 1
ATOM 750 N N . GLY A 1 94 ? 9.962 5.700 -10.174 1.00 79.31 94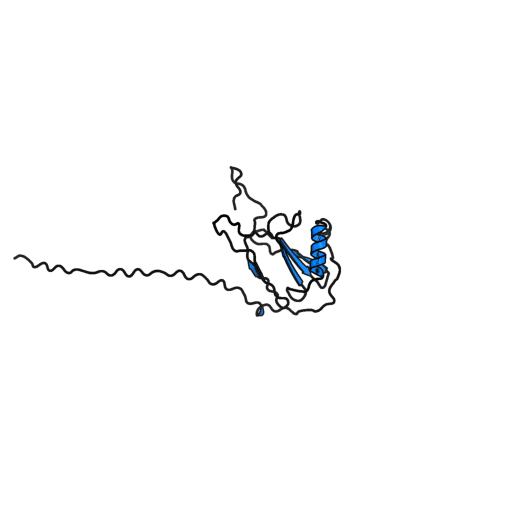 GLY A N 1
ATOM 751 C CA . GLY A 1 94 ? 8.675 5.309 -10.749 1.00 79.31 94 GLY A CA 1
ATOM 752 C C . GLY A 1 94 ? 7.487 5.391 -9.788 1.00 79.31 94 GLY A C 1
ATOM 753 O O . GLY A 1 94 ? 7.328 6.344 -9.032 1.00 79.31 94 GLY A O 1
ATOM 754 N N . ILE A 1 95 ? 6.625 4.387 -9.879 1.00 84.88 95 ILE A N 1
ATOM 755 C CA . ILE A 1 95 ? 5.404 4.203 -9.108 1.00 84.88 95 ILE A CA 1
ATOM 756 C C . ILE A 1 95 ? 5.726 3.341 -7.900 1.00 84.88 95 ILE A C 1
ATOM 758 O O . ILE A 1 95 ? 6.210 2.217 -8.048 1.00 84.88 95 ILE A O 1
ATOM 762 N N . CYS A 1 96 ? 5.378 3.852 -6.725 1.00 87.56 96 CYS A N 1
ATOM 763 C CA . CYS A 1 96 ? 5.460 3.135 -5.462 1.00 87.56 96 CYS A CA 1
ATOM 764 C C . CYS A 1 96 ? 4.069 2.964 -4.866 1.00 87.56 96 CYS A C 1
ATOM 766 O O . CYS A 1 96 ? 3.096 3.606 -5.270 1.00 87.56 96 CYS A O 1
ATOM 768 N N . GLY A 1 97 ? 3.963 2.101 -3.870 1.00 91.62 97 GLY A N 1
ATOM 769 C CA . GLY A 1 97 ? 2.696 1.811 -3.232 1.00 91.62 97 GLY A CA 1
ATOM 770 C C . GLY A 1 97 ? 2.874 1.045 -1.942 1.00 91.62 97 GLY A C 1
ATOM 771 O O . GLY A 1 97 ? 3.932 0.488 -1.674 1.00 91.62 97 GLY A O 1
ATOM 772 N N . TRP A 1 98 ? 1.822 1.067 -1.136 1.00 94.12 98 TRP A N 1
ATOM 773 C CA . TRP A 1 98 ? 1.815 0.564 0.223 1.00 94.12 98 TRP A CA 1
ATOM 774 C C . TRP A 1 98 ? 0.480 -0.092 0.557 1.00 94.12 98 TRP A C 1
ATOM 776 O O . TRP A 1 98 ? -0.583 0.319 0.076 1.00 94.12 98 TRP A O 1
ATOM 786 N N . VAL A 1 99 ? 0.540 -1.081 1.443 1.00 97.06 99 VAL A N 1
ATOM 787 C CA . VAL A 1 99 ? -0.621 -1.711 2.070 1.00 97.06 99 VAL A CA 1
ATOM 788 C C . VAL A 1 99 ? -0.696 -1.262 3.523 1.00 97.06 99 VAL A C 1
ATOM 790 O O . VAL A 1 99 ? 0.228 -1.484 4.306 1.00 97.06 99 VAL A O 1
ATOM 793 N N . LEU A 1 100 ? -1.813 -0.638 3.887 1.00 97.81 100 LEU A N 1
ATOM 794 C CA . LEU A 1 100 ? -2.117 -0.225 5.249 1.00 97.81 100 LEU A CA 1
ATOM 795 C C . LEU A 1 100 ? -3.073 -1.228 5.886 1.00 97.81 100 LEU A C 1
ATOM 797 O O . LEU A 1 100 ? -4.145 -1.493 5.342 1.00 97.81 100 LEU A O 1
ATOM 801 N N . ASP A 1 101 ? -2.724 -1.731 7.061 1.00 97.62 101 ASP A N 1
ATOM 802 C CA . ASP A 1 101 ? -3.655 -2.425 7.943 1.00 97.62 101 ASP A CA 1
ATOM 803 C C . ASP A 1 101 ? -4.483 -1.379 8.694 1.00 97.62 101 ASP A C 1
ATOM 805 O O . ASP A 1 101 ? -3.971 -0.664 9.559 1.00 97.62 101 ASP A O 1
ATOM 809 N N . LYS A 1 102 ? -5.779 -1.273 8.380 1.00 97.31 102 LYS A N 1
ATOM 810 C CA . LYS A 1 102 ? -6.646 -0.289 9.038 1.00 97.31 102 LYS A CA 1
ATOM 811 C C . LYS A 1 102 ? -7.037 -0.687 10.457 1.00 97.31 102 LYS A C 1
ATOM 813 O O . LYS A 1 102 ? -7.425 0.191 11.222 1.00 97.31 102 LYS A O 1
ATOM 818 N N . SER A 1 103 ? -6.954 -1.963 10.822 1.00 96.38 103 SER A N 1
ATOM 819 C CA . SER A 1 103 ? -7.252 -2.421 12.182 1.00 96.38 103 SER A CA 1
ATOM 820 C C . SER A 1 103 ? -6.174 -1.943 13.150 1.00 96.38 103 SER A C 1
ATOM 822 O O . SER A 1 103 ? -6.485 -1.495 14.251 1.00 96.38 103 SER A O 1
ATOM 824 N N . THR A 1 104 ? -4.909 -1.979 12.722 1.00 97.25 104 THR A N 1
ATOM 825 C CA . THR A 1 104 ? -3.764 -1.630 13.578 1.00 97.25 104 THR A CA 1
ATOM 826 C C . THR A 1 104 ? -3.183 -0.243 13.309 1.00 97.25 104 THR A C 1
ATOM 828 O O . THR A 1 104 ? -2.567 0.343 14.195 1.00 97.25 104 THR A O 1
ATOM 831 N N . GLY A 1 105 ? -3.396 0.319 12.118 1.00 97.56 105 GLY A N 1
ATOM 832 C CA . GLY A 1 105 ? -2.758 1.561 11.679 1.00 97.56 105 GLY A CA 1
ATOM 833 C C . GLY A 1 105 ? -1.333 1.373 11.154 1.00 97.56 105 GLY A C 1
ATOM 834 O O . GLY A 1 105 ? -0.646 2.366 10.934 1.00 97.56 105 GLY A O 1
ATOM 835 N N . ASN A 1 106 ? -0.875 0.134 10.958 1.00 98.38 106 ASN A N 1
ATOM 836 C CA . ASN A 1 106 ? 0.456 -0.159 10.430 1.00 98.38 106 ASN A CA 1
ATOM 837 C C . ASN A 1 106 ? 0.493 -0.066 8.898 1.00 98.38 106 ASN A C 1
ATOM 839 O O . ASN A 1 106 ? -0.458 -0.450 8.216 1.00 98.38 106 ASN A O 1
ATOM 843 N N . VAL A 1 107 ? 1.638 0.342 8.350 1.00 97.00 107 VAL A N 1
ATOM 844 C CA . VAL A 1 107 ? 1.990 0.064 6.949 1.00 97.00 107 VAL A CA 1
ATOM 845 C C . VAL A 1 107 ? 2.715 -1.279 6.916 1.00 97.00 107 VAL A C 1
ATOM 847 O O . VAL A 1 107 ? 3.803 -1.397 7.479 1.00 97.00 107 VAL A O 1
ATOM 850 N N . VAL A 1 108 ? 2.093 -2.291 6.309 1.00 96.19 108 VAL A N 1
ATOM 851 C CA . VAL A 1 108 ? 2.514 -3.702 6.419 1.00 96.19 108 VAL A CA 1
ATOM 852 C C . VAL A 1 108 ? 3.252 -4.225 5.189 1.00 96.19 108 VAL A C 1
ATOM 854 O O . VAL A 1 108 ? 3.874 -5.280 5.260 1.00 96.19 108 VAL A O 1
ATOM 857 N N . SER A 1 109 ? 3.184 -3.517 4.062 1.00 93.06 109 SER A N 1
ATOM 858 C CA . SER A 1 109 ? 3.875 -3.913 2.834 1.00 93.06 109 SER A CA 1
ATOM 859 C C . SER A 1 109 ? 4.048 -2.734 1.875 1.00 93.06 109 SER A C 1
ATOM 861 O O . SER A 1 109 ? 3.256 -1.789 1.932 1.00 93.06 109 SER A O 1
ATOM 863 N N . ASN A 1 110 ? 5.051 -2.820 0.998 1.00 90.19 110 ASN A N 1
ATOM 864 C CA . ASN A 1 110 ? 5.181 -1.996 -0.207 1.00 90.19 110 ASN A CA 1
ATOM 865 C C . ASN A 1 110 ? 4.450 -2.681 -1.388 1.00 90.19 110 ASN A C 1
ATOM 867 O O . ASN A 1 110 ? 3.675 -3.619 -1.182 1.00 90.19 110 ASN A O 1
ATOM 871 N N . LEU A 1 111 ? 4.676 -2.238 -2.630 1.00 87.44 111 LEU A N 1
ATOM 872 C CA . LEU A 1 111 ? 4.279 -3.012 -3.811 1.00 87.44 111 LEU A CA 1
ATOM 873 C C . LEU A 1 111 ? 5.010 -4.363 -3.846 1.00 87.44 111 LEU A C 1
ATOM 875 O O . LEU A 1 111 ? 6.117 -4.476 -3.317 1.00 87.44 111 LEU A O 1
ATOM 879 N N . PRO A 1 112 ? 4.414 -5.394 -4.474 1.00 80.62 112 PRO A N 1
ATOM 880 C CA . PRO A 1 112 ? 5.090 -6.669 -4.648 1.00 80.62 112 PRO A CA 1
ATOM 881 C C . PRO A 1 112 ? 6.393 -6.479 -5.426 1.00 80.62 112 PRO A C 1
ATOM 883 O O . PRO A 1 112 ? 6.417 -5.796 -6.454 1.00 80.62 112 PRO A O 1
ATOM 886 N N . GLU A 1 113 ? 7.457 -7.121 -4.947 1.00 80.56 113 GLU A N 1
ATOM 887 C CA . GLU A 1 113 ? 8.714 -7.166 -5.680 1.00 80.56 113 GLU A CA 1
ATOM 888 C C . GLU A 1 113 ? 8.577 -8.070 -6.908 1.00 80.56 113 GLU A C 1
ATOM 890 O O . GLU A 1 113 ? 8.199 -9.240 -6.809 1.00 80.56 113 GLU A O 1
ATOM 895 N N . PHE A 1 114 ? 8.929 -7.535 -8.071 1.00 75.62 114 PHE A N 1
ATOM 896 C CA . PHE A 1 114 ? 9.036 -8.270 -9.321 1.00 75.62 114 PHE A CA 1
ATOM 897 C C . PHE A 1 114 ? 10.387 -7.958 -9.964 1.00 75.62 114 PHE A C 1
ATOM 899 O O . PHE A 1 114 ? 10.786 -6.800 -10.060 1.00 75.62 114 PHE A O 1
ATOM 906 N N . ASN A 1 115 ? 11.131 -8.995 -10.363 1.00 71.00 115 ASN A N 1
ATOM 907 C CA . ASN A 1 115 ? 12.495 -8.867 -10.896 1.00 71.00 115 ASN A CA 1
ATOM 908 C C . ASN A 1 115 ? 13.434 -8.003 -10.024 1.00 71.00 115 ASN A C 1
ATOM 910 O O . ASN A 1 115 ? 14.245 -7.234 -10.533 1.00 71.00 115 ASN A O 1
ATOM 914 N N . GLY A 1 116 ? 13.327 -8.142 -8.698 1.00 68.94 116 GLY A N 1
ATOM 915 C CA . GLY A 1 116 ? 14.178 -7.428 -7.742 1.00 68.94 116 GLY A CA 1
ATOM 916 C C . GLY A 1 116 ? 13.807 -5.958 -7.534 1.00 68.94 116 GLY A C 1
ATOM 917 O O . GLY A 1 116 ? 14.638 -5.203 -7.035 1.00 68.94 116 GLY A O 1
ATOM 918 N N . SER A 1 117 ? 12.594 -5.539 -7.910 1.00 69.31 117 SER A N 1
ATOM 919 C CA . SER A 1 117 ? 12.099 -4.181 -7.681 1.00 69.31 117 SER A CA 1
ATOM 920 C C . SER A 1 117 ? 10.643 -4.130 -7.227 1.00 69.31 117 SER A C 1
ATOM 922 O O . SER A 1 117 ? 9.811 -4.865 -7.747 1.00 69.31 117 SER A O 1
ATOM 924 N N . ASP A 1 118 ? 10.335 -3.236 -6.289 1.00 73.25 118 ASP A N 1
ATOM 925 C CA . ASP A 1 118 ? 8.990 -2.823 -5.862 1.00 73.25 118 ASP A CA 1
ATOM 926 C C . ASP A 1 118 ? 8.558 -1.484 -6.497 1.00 73.25 118 ASP A C 1
ATOM 928 O O . ASP A 1 118 ? 7.543 -0.903 -6.113 1.00 73.25 118 ASP A O 1
ATOM 932 N N . SER A 1 119 ? 9.302 -1.011 -7.500 1.00 75.94 119 SER A N 1
ATOM 933 C CA . SER A 1 119 ? 9.033 0.211 -8.259 1.00 75.94 119 SER A CA 1
ATOM 934 C C . SER A 1 119 ? 8.638 -0.109 -9.697 1.00 75.94 119 SER A C 1
ATOM 936 O O . SER A 1 119 ? 9.285 -0.920 -10.364 1.00 75.94 119 SER A O 1
ATOM 938 N N . TYR A 1 120 ? 7.611 0.571 -10.210 1.00 78.06 120 TYR A N 1
ATOM 939 C CA . TYR A 1 120 ? 7.064 0.314 -11.547 1.00 78.06 120 TYR A CA 1
ATOM 940 C C . TYR A 1 120 ? 7.091 1.563 -12.436 1.00 78.06 120 TYR A C 1
ATOM 942 O O . TYR A 1 120 ? 6.922 2.678 -11.963 1.00 78.06 120 TYR A O 1
ATOM 950 N N . GLY A 1 121 ? 7.318 1.408 -13.735 1.00 71.00 121 GLY A N 1
ATOM 951 C CA . GLY A 1 121 ? 7.344 2.504 -14.699 1.00 71.00 121 GLY A CA 1
ATOM 952 C C . GLY A 1 121 ? 5.987 2.759 -15.340 1.00 71.00 121 GLY A C 1
ATOM 953 O O . GLY A 1 121 ? 5.243 1.825 -15.639 1.00 71.00 121 GLY A O 1
ATOM 954 N N . ALA A 1 122 ? 5.693 4.034 -15.598 1.00 62.09 122 ALA A N 1
ATOM 955 C CA . ALA A 1 122 ? 4.705 4.406 -16.600 1.00 62.09 122 ALA A CA 1
ATOM 956 C C . ALA A 1 122 ? 5.322 4.171 -17.988 1.00 62.09 122 ALA A C 1
ATOM 958 O O . ALA A 1 122 ? 6.469 4.557 -18.221 1.00 62.09 122 ALA A O 1
ATOM 959 N N . VAL A 1 123 ? 4.588 3.524 -18.896 1.00 60.75 123 VAL A N 1
ATOM 960 C CA . VAL A 1 123 ? 5.052 3.306 -20.275 1.00 60.75 123 VAL A CA 1
ATOM 961 C C . VAL A 1 123 ? 5.345 4.672 -20.903 1.00 60.75 123 VAL A C 1
ATOM 963 O O . VAL A 1 123 ? 4.454 5.513 -21.015 1.00 60.75 123 VAL A O 1
ATOM 966 N N . GLY A 1 124 ? 6.612 4.913 -21.249 1.00 51.66 124 GLY A N 1
ATOM 967 C CA . GLY A 1 124 ? 7.062 6.165 -21.851 1.00 51.66 124 GLY A CA 1
ATOM 968 C C . GLY A 1 124 ? 6.601 6.291 -23.303 1.00 51.66 124 GLY A C 1
ATOM 969 O O . GLY A 1 124 ? 6.678 5.335 -24.071 1.00 51.66 124 GLY A O 1
ATOM 970 N N . ASP A 1 125 ? 6.181 7.495 -23.687 1.00 43.59 125 ASP A N 1
ATOM 971 C CA . ASP A 1 125 ? 5.602 7.872 -24.989 1.00 43.59 125 ASP A CA 1
ATOM 972 C C . ASP A 1 125 ? 6.622 7.867 -26.161 1.00 43.59 125 ASP A C 1
ATOM 974 O O . ASP A 1 125 ? 6.490 8.588 -27.147 1.00 43.59 125 ASP A O 1
ATOM 978 N N . ASN A 1 126 ? 7.682 7.051 -26.080 1.00 46.50 126 ASN A N 1
ATOM 979 C CA . ASN A 1 126 ? 8.802 7.036 -27.034 1.00 46.50 126 ASN A CA 1
ATOM 980 C C . ASN A 1 126 ? 8.519 6.195 -28.298 1.00 46.50 126 ASN A C 1
ATOM 982 O O . ASN A 1 126 ? 9.444 5.709 -28.950 1.00 46.50 126 ASN A O 1
ATOM 986 N N . GLY A 1 127 ? 7.248 5.980 -28.651 1.00 43.88 127 GLY A N 1
ATOM 987 C CA . GLY A 1 127 ? 6.848 5.313 -29.898 1.00 43.88 127 GLY A CA 1
ATOM 988 C C . GLY A 1 127 ? 7.188 3.819 -30.008 1.00 43.88 127 GLY A C 1
ATOM 989 O O . GLY A 1 127 ? 6.954 3.227 -31.058 1.00 43.88 127 GLY A O 1
ATOM 990 N N . THR A 1 128 ? 7.704 3.189 -28.948 1.00 45.44 128 THR A N 1
ATOM 991 C CA . THR A 1 128 ? 7.889 1.732 -28.857 1.00 45.44 128 THR A CA 1
ATOM 992 C C . THR A 1 128 ? 7.208 1.256 -27.572 1.00 45.44 128 THR A C 1
ATOM 994 O O . THR A 1 128 ? 7.685 1.617 -26.496 1.00 45.44 128 THR A O 1
ATOM 997 N N . PRO A 1 129 ? 6.097 0.497 -27.630 1.00 45.72 129 PRO A N 1
ATOM 998 C CA . PRO A 1 129 ? 5.451 -0.011 -26.428 1.00 45.72 129 PRO A CA 1
ATOM 999 C C . PRO A 1 129 ? 6.350 -1.093 -25.829 1.00 45.72 129 PRO A C 1
ATOM 1001 O O . PRO A 1 129 ? 6.359 -2.232 -26.292 1.00 45.72 129 PRO A O 1
ATOM 1004 N N . VAL A 1 130 ? 7.156 -0.735 -24.834 1.00 58.16 130 VAL A N 1
ATOM 1005 C CA . VAL A 1 130 ? 7.903 -1.715 -24.045 1.00 58.16 130 VAL A CA 1
ATOM 1006 C C . VAL A 1 130 ? 7.163 -1.860 -22.721 1.00 58.16 130 VAL A C 1
ATOM 1008 O O . VAL A 1 130 ? 7.383 -1.089 -21.799 1.00 58.16 130 VAL A O 1
ATOM 1011 N N . GLY A 1 131 ? 6.241 -2.820 -22.649 1.00 64.19 131 GLY A N 1
ATOM 1012 C CA . GLY A 1 131 ? 5.532 -3.172 -21.417 1.00 64.19 131 GLY A CA 1
ATOM 1013 C C . GLY A 1 131 ? 4.079 -2.700 -21.326 1.00 64.19 131 GLY A C 1
ATOM 1014 O O . GLY A 1 131 ? 3.572 -1.952 -22.159 1.00 64.19 131 GLY A O 1
ATOM 1015 N N . GLU A 1 132 ? 3.401 -3.205 -20.298 1.00 72.44 132 GLU A N 1
ATOM 1016 C CA . GLU A 1 132 ? 2.007 -2.886 -19.987 1.00 72.44 132 GLU A CA 1
ATOM 1017 C C . GLU A 1 132 ? 1.903 -1.576 -19.207 1.00 72.44 132 GLU A C 1
ATOM 1019 O O . GLU A 1 132 ? 2.789 -1.290 -18.392 1.00 72.44 132 GLU A O 1
ATOM 1024 N N . PRO A 1 133 ? 0.812 -0.807 -19.378 1.00 79.38 133 PRO A N 1
ATOM 1025 C CA . PRO A 1 133 ? 0.534 0.313 -18.497 1.00 79.38 133 PRO A CA 1
ATOM 1026 C C . PRO A 1 133 ? 0.425 -0.168 -17.049 1.00 79.38 133 PRO A C 1
ATOM 1028 O O . PRO A 1 133 ? -0.014 -1.292 -16.764 1.00 79.38 133 PRO A O 1
ATOM 1031 N N . PHE A 1 134 ? 0.825 0.703 -16.126 1.00 83.75 134 PHE A N 1
ATOM 1032 C CA . PHE A 1 134 ? 0.619 0.431 -14.717 1.00 83.75 134 PHE A CA 1
ATOM 1033 C C . PHE A 1 134 ? -0.872 0.500 -14.392 1.00 83.75 134 PHE A C 1
ATOM 1035 O O . PHE A 1 134 ? -1.485 1.565 -14.478 1.00 83.75 134 PHE A O 1
ATOM 1042 N N . GLU A 1 135 ? -1.443 -0.625 -13.981 1.00 88.44 135 GLU A N 1
ATOM 1043 C CA . GLU A 1 135 ? -2.810 -0.701 -13.483 1.00 88.44 135 GLU A CA 1
ATOM 1044 C C . GLU A 1 135 ? -2.840 -1.494 -12.187 1.00 88.44 135 GLU A C 1
ATOM 1046 O O . GLU A 1 135 ? -2.069 -2.431 -11.981 1.00 88.44 135 GLU A O 1
ATOM 1051 N N . THR A 1 136 ? -3.775 -1.135 -11.310 1.00 91.19 136 THR A N 1
ATOM 1052 C CA . THR A 1 136 ? -4.036 -1.891 -10.085 1.00 91.19 136 THR A CA 1
ATOM 1053 C C . THR A 1 136 ? -5.528 -2.132 -9.945 1.00 91.19 136 THR A C 1
ATOM 1055 O O . THR A 1 136 ? -6.339 -1.231 -10.168 1.00 91.19 136 THR A O 1
ATOM 1058 N N . LYS A 1 137 ? -5.905 -3.359 -9.585 1.00 94.38 137 LYS A N 1
ATOM 1059 C CA . LYS A 1 137 ? -7.289 -3.731 -9.286 1.00 94.38 137 LYS A CA 1
ATOM 1060 C C . LYS A 1 137 ? -7.327 -4.439 -7.941 1.00 94.38 137 LYS A C 1
ATOM 1062 O O . LYS A 1 137 ? -6.615 -5.420 -7.724 1.00 94.38 137 LYS A O 1
ATOM 1067 N N . THR A 1 138 ? -8.179 -3.939 -7.055 1.00 95.88 138 THR A N 1
ATOM 1068 C CA . THR A 1 138 ? -8.419 -4.499 -5.724 1.00 95.88 138 THR A CA 1
ATOM 1069 C C . THR A 1 138 ? -9.911 -4.539 -5.440 1.00 95.88 138 THR A C 1
ATOM 1071 O O . THR A 1 138 ? -10.675 -3.735 -5.979 1.00 95.88 138 THR A O 1
ATOM 1074 N N . GLN A 1 139 ? -10.323 -5.449 -4.562 1.00 96.75 139 GLN A N 1
ATOM 1075 C CA . GLN A 1 139 ? -11.668 -5.469 -3.994 1.00 96.75 139 GLN A CA 1
ATOM 1076 C C . GLN A 1 139 ? -11.576 -5.658 -2.482 1.00 96.75 139 GLN A C 1
ATOM 1078 O O . GLN A 1 139 ? -10.686 -6.345 -1.976 1.00 96.75 139 GLN A O 1
ATOM 1083 N N . SER A 1 140 ? -12.483 -5.023 -1.739 1.00 96.38 140 SER A N 1
ATOM 1084 C CA . SER A 1 140 ? -12.484 -5.106 -0.277 1.00 96.38 140 SER A CA 1
ATOM 1085 C C . SER A 1 140 ? -12.791 -6.509 0.229 1.00 96.38 140 SER A C 1
ATOM 1087 O O . SER A 1 140 ? -12.339 -6.865 1.302 1.00 96.38 140 SER A O 1
ATOM 1089 N N . ASP A 1 141 ? -13.543 -7.306 -0.514 1.00 97.12 141 ASP A N 1
ATOM 1090 C CA . ASP A 1 141 ? -13.968 -8.666 -0.177 1.00 97.12 141 ASP A CA 1
ATOM 1091 C C . ASP A 1 141 ? -13.110 -9.744 -0.856 1.00 97.12 141 ASP A C 1
ATOM 1093 O O . ASP A 1 141 ? -13.507 -10.907 -0.914 1.00 97.12 141 ASP A O 1
ATOM 1097 N N . SER A 1 142 ? -11.912 -9.384 -1.335 1.00 97.56 142 SER A N 1
ATOM 1098 C CA . SER A 1 142 ? -10.992 -10.323 -1.971 1.00 97.56 142 SER A CA 1
ATOM 1099 C C . SER A 1 142 ? -9.549 -10.168 -1.491 1.00 97.56 142 SER A C 1
ATOM 1101 O O . SER A 1 142 ? -9.067 -9.061 -1.248 1.00 97.56 142 SER A O 1
ATOM 1103 N N . LEU A 1 143 ? -8.850 -11.299 -1.376 1.00 96.56 143 LEU A N 1
ATOM 1104 C CA . LEU A 1 143 ? -7.409 -11.385 -1.126 1.00 96.56 143 LEU A CA 1
ATOM 1105 C C . LEU A 1 143 ? -6.579 -11.149 -2.400 1.00 96.56 143 LEU A C 1
ATOM 1107 O O . LEU A 1 143 ? -5.354 -11.071 -2.324 1.00 96.56 143 LEU A O 1
ATOM 1111 N N . LEU A 1 144 ? -7.223 -11.046 -3.567 1.00 95.88 144 LEU A N 1
ATOM 1112 C CA . LEU A 1 144 ? -6.556 -10.825 -4.844 1.00 95.88 144 LEU A CA 1
ATOM 1113 C C . LEU A 1 144 ? -6.217 -9.337 -5.042 1.00 95.88 144 LEU A C 1
ATOM 1115 O O . LEU A 1 144 ? -7.080 -8.463 -4.958 1.00 95.88 144 LEU A O 1
ATOM 1119 N N . LEU A 1 145 ? -4.951 -9.065 -5.357 1.00 94.25 145 LEU A N 1
ATOM 1120 C CA . LEU A 1 145 ? -4.467 -7.810 -5.932 1.00 94.25 145 LEU A CA 1
ATOM 1121 C C . LEU A 1 145 ? -3.967 -8.131 -7.340 1.00 94.25 145 LEU A C 1
ATOM 1123 O O . LEU A 1 145 ? -3.079 -8.966 -7.501 1.00 94.25 145 LEU A O 1
ATOM 1127 N N . ILE A 1 146 ? -4.519 -7.461 -8.349 1.00 92.19 146 ILE A N 1
ATOM 1128 C CA . ILE A 1 146 ? -3.980 -7.510 -9.710 1.00 92.19 146 ILE A CA 1
ATOM 1129 C C . ILE A 1 146 ? -3.170 -6.242 -9.918 1.00 92.19 146 ILE A C 1
ATOM 1131 O O . ILE A 1 146 ? -3.688 -5.142 -9.724 1.00 92.19 146 ILE A O 1
ATOM 1135 N N . LEU A 1 147 ? -1.916 -6.411 -10.323 1.00 88.94 147 LEU A N 1
ATOM 1136 C CA . LEU A 1 147 ? -1.015 -5.332 -10.687 1.00 88.94 147 LEU A CA 1
ATOM 1137 C C . LEU A 1 147 ? -0.424 -5.639 -12.062 1.00 88.94 147 LEU A C 1
ATOM 1139 O O . LEU A 1 147 ? 0.114 -6.724 -12.282 1.00 88.94 147 LEU A O 1
ATOM 1143 N N . THR A 1 148 ? -0.537 -4.687 -12.980 1.00 86.12 148 THR A N 1
ATOM 1144 C CA . THR A 1 148 ? 0.195 -4.676 -14.250 1.00 86.12 148 THR A CA 1
ATOM 1145 C C . THR A 1 148 ? 1.188 -3.528 -14.239 1.00 86.12 148 THR A C 1
ATOM 1147 O O . THR A 1 148 ? 1.070 -2.596 -13.445 1.00 86.12 148 THR A O 1
ATOM 1150 N N . GLY A 1 149 ? 2.181 -3.593 -15.114 1.00 81.69 149 GLY A N 1
ATOM 1151 C CA . GLY A 1 149 ? 3.191 -2.557 -15.247 1.00 81.69 149 GLY A CA 1
ATOM 1152 C C . GLY A 1 149 ? 4.542 -3.145 -15.611 1.00 81.69 149 GLY A C 1
ATOM 1153 O O . GLY A 1 149 ? 4.721 -4.363 -15.674 1.00 81.69 149 GLY A O 1
ATOM 1154 N N . GLN A 1 150 ? 5.510 -2.263 -15.817 1.00 79.81 150 GLN A N 1
ATOM 1155 C CA . GLN A 1 150 ? 6.902 -2.635 -16.022 1.00 79.81 150 GLN A CA 1
ATOM 1156 C C . GLN A 1 150 ? 7.681 -2.392 -14.731 1.00 79.81 150 GLN A C 1
ATOM 1158 O O . GLN A 1 150 ? 7.778 -1.251 -14.293 1.00 79.81 150 GLN A O 1
ATOM 1163 N N . ALA A 1 151 ? 8.250 -3.430 -14.119 1.00 77.94 151 ALA A N 1
ATOM 1164 C CA . ALA A 1 151 ? 9.157 -3.230 -12.990 1.00 77.94 151 ALA A CA 1
ATOM 1165 C C . ALA A 1 151 ? 10.424 -2.487 -13.452 1.00 77.94 151 ALA A C 1
ATOM 1167 O O . ALA A 1 151 ? 11.009 -2.833 -14.481 1.00 77.94 151 ALA A O 1
ATOM 1168 N N . ILE A 1 152 ? 10.845 -1.473 -12.696 1.00 73.94 152 ILE A N 1
ATOM 1169 C CA . ILE A 1 152 ? 12.082 -0.721 -12.942 1.00 73.94 152 ILE A CA 1
ATOM 1170 C C . ILE A 1 152 ? 13.182 -1.346 -12.085 1.00 73.94 152 ILE A C 1
ATOM 1172 O O . ILE A 1 152 ? 13.054 -1.294 -10.865 1.00 73.94 152 ILE A O 1
ATOM 1176 N N . PRO A 1 153 ? 14.262 -1.906 -12.655 1.00 68.81 153 PRO A N 1
ATOM 1177 C CA . PRO A 1 153 ? 15.356 -2.470 -11.866 1.00 68.81 153 PRO A CA 1
ATOM 1178 C C . PRO A 1 153 ? 15.897 -1.478 -10.821 1.00 68.81 153 PRO A C 1
ATOM 1180 O O . PRO A 1 153 ? 16.155 -0.322 -11.153 1.00 68.81 153 PRO A O 1
ATOM 1183 N N . LYS A 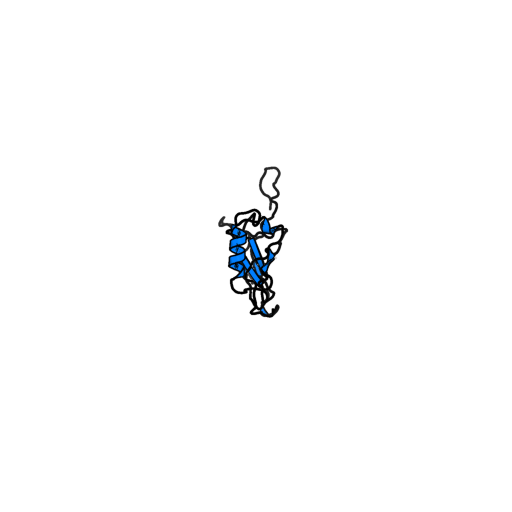1 154 ? 16.099 -1.931 -9.572 1.00 65.62 154 LYS A N 1
ATOM 1184 C CA . LYS A 1 154 ? 16.684 -1.108 -8.488 1.00 65.62 154 LYS A CA 1
ATOM 1185 C C . LYS A 1 154 ? 18.115 -0.659 -8.803 1.00 65.62 154 LYS A C 1
ATOM 1187 O O . LYS A 1 154 ? 18.531 0.416 -8.390 1.00 65.62 154 LYS A O 1
ATOM 1192 N N . GLU A 1 155 ? 18.854 -1.469 -9.560 1.00 66.12 155 GLU A N 1
ATOM 1193 C CA . GLU A 1 155 ? 20.191 -1.142 -10.048 1.00 66.12 155 GLU A CA 1
ATOM 1194 C C . GLU A 1 155 ? 20.199 -1.136 -11.578 1.00 66.12 155 GLU A C 1
ATOM 1196 O O . GLU A 1 155 ? 19.975 -2.166 -12.218 1.00 66.12 155 GLU A O 1
ATOM 1201 N N . LEU A 1 156 ? 20.508 0.019 -12.170 1.00 61.88 156 LEU A N 1
ATOM 1202 C CA . LEU A 1 156 ? 20.866 0.091 -13.582 1.00 61.88 156 LEU A CA 1
ATOM 1203 C C . LEU A 1 156 ? 22.305 -0.401 -13.721 1.00 61.88 156 LEU A C 1
ATOM 1205 O O . LEU A 1 156 ? 23.260 0.278 -13.328 1.00 61.88 156 LEU A O 1
ATOM 1209 N N . LYS A 1 157 ? 22.476 -1.597 -14.286 1.00 63.69 157 LYS A N 1
ATOM 1210 C CA . LYS A 1 157 ? 23.795 -2.007 -14.764 1.00 63.69 157 LYS A CA 1
ATOM 1211 C C . LYS A 1 157 ? 24.160 -1.093 -15.925 1.00 63.69 157 LYS A C 1
ATOM 1213 O O . LYS A 1 157 ? 23.298 -0.709 -16.705 1.00 63.69 157 LYS A O 1
ATOM 1218 N N . HIS A 1 158 ? 25.426 -0.723 -16.019 1.00 69.25 158 HIS A N 1
ATOM 1219 C CA . HIS A 1 158 ? 25.923 0.074 -17.132 1.00 69.25 158 HIS A CA 1
ATOM 1220 C C . HIS A 1 158 ? 26.858 -0.797 -17.963 1.00 69.25 158 HIS A C 1
ATOM 1222 O O . HIS A 1 158 ? 27.601 -1.615 -17.411 1.00 69.25 158 HIS A O 1
ATOM 1228 N N . ASP A 1 159 ? 26.806 -0.655 -19.283 1.00 73.62 159 ASP A N 1
ATOM 1229 C CA . ASP A 1 159 ? 27.830 -1.238 -20.135 1.00 73.62 159 ASP A CA 1
ATOM 1230 C C . ASP A 1 159 ? 29.171 -0.500 -19.973 1.00 73.62 159 ASP A C 1
ATOM 1232 O O . ASP A 1 159 ? 29.317 0.466 -19.217 1.00 73.62 159 ASP A O 1
ATOM 1236 N N . LYS A 1 160 ? 30.184 -0.977 -20.699 1.00 72.44 160 LYS A N 1
ATOM 1237 C CA . LYS A 1 160 ? 31.538 -0.406 -20.695 1.00 72.44 160 LYS A CA 1
ATOM 1238 C C . LYS A 1 160 ? 31.592 1.068 -21.129 1.00 72.44 160 LYS A C 1
ATOM 1240 O O . LYS A 1 160 ? 32.607 1.715 -20.887 1.00 72.44 160 LYS A O 1
ATOM 1245 N N . ASP A 1 161 ? 30.541 1.567 -21.776 1.00 75.75 161 ASP A N 1
ATOM 1246 C CA . ASP A 1 161 ? 30.437 2.922 -22.308 1.00 75.75 161 ASP A CA 1
ATOM 1247 C C . ASP A 1 161 ? 29.528 3.808 -21.428 1.00 75.75 161 ASP A C 1
ATOM 1249 O O . ASP A 1 161 ? 29.282 4.969 -21.755 1.00 75.75 161 ASP A O 1
ATOM 1253 N N . GLY A 1 162 ? 29.069 3.295 -20.277 1.00 61.53 162 GLY A N 1
ATOM 1254 C CA . GLY A 1 162 ? 28.222 4.033 -19.343 1.00 61.53 162 GLY A CA 1
ATOM 1255 C C . GLY A 1 162 ? 26.765 4.127 -19.791 1.00 61.53 162 GLY A C 1
ATOM 1256 O O . GLY A 1 162 ? 26.044 5.006 -19.321 1.00 61.53 162 GLY A O 1
ATOM 1257 N N . VAL A 1 163 ? 26.318 3.250 -20.693 1.00 66.50 163 VAL A N 1
ATOM 1258 C CA . VAL A 1 163 ? 24.918 3.174 -21.120 1.00 66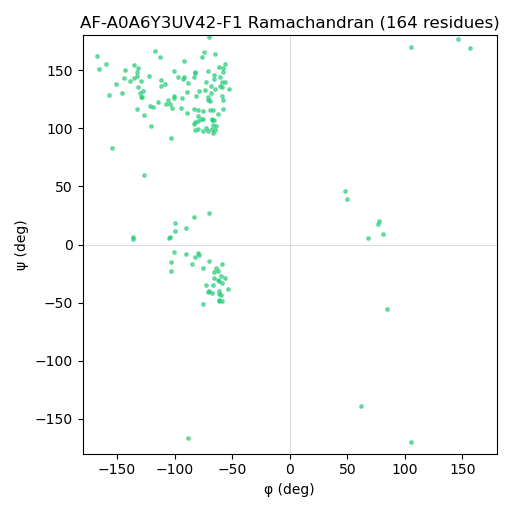.50 163 VAL A CA 1
ATOM 1259 C C . VAL A 1 163 ? 24.164 2.217 -20.194 1.00 66.50 163 VAL A C 1
ATOM 1261 O O . VAL A 1 163 ? 24.646 1.105 -19.966 1.00 66.50 163 VAL A O 1
ATOM 1264 N N . PRO A 1 164 ? 22.987 2.598 -19.662 1.00 53.69 164 PRO A N 1
ATOM 1265 C CA . PRO A 1 164 ? 22.152 1.685 -18.892 1.00 53.69 164 PRO A CA 1
ATOM 1266 C C . PRO A 1 164 ? 21.775 0.446 -19.717 1.00 53.69 164 PRO A C 1
ATOM 1268 O O . PRO A 1 164 ? 21.201 0.563 -20.799 1.00 53.69 164 PRO A O 1
ATOM 1271 N N . ILE A 1 165 ? 22.076 -0.736 -19.189 1.00 58.84 165 ILE A N 1
ATOM 1272 C CA . ILE A 1 165 ? 21.638 -2.031 -19.710 1.00 58.84 165 ILE A CA 1
ATOM 1273 C C . ILE A 1 165 ? 20.536 -2.590 -18.801 1.00 58.84 165 ILE A C 1
ATOM 1275 O O . ILE A 1 165 ? 20.710 -2.705 -17.585 1.00 58.84 165 ILE A O 1
ATOM 1279 N N . THR A 1 166 ? 19.391 -2.900 -19.409 1.00 55.81 166 THR A N 1
ATOM 1280 C CA . THR A 1 166 ? 18.229 -3.552 -18.780 1.00 55.81 166 THR A CA 1
ATOM 1281 C C . THR A 1 166 ? 18.270 -5.055 -18.960 1.00 55.81 166 THR A C 1
ATOM 1283 O O . THR A 1 166 ? 18.525 -5.475 -20.113 1.00 55.81 166 THR A O 1
#

Mean predicted aligned error: 12.21 Å

Solvent-accessible surface area (backbone atoms only — not comparable to full-atom values): 10246 Å² total; per-residue (Å²): 145,83,82,88,82,82,84,80,84,81,83,77,81,79,79,79,79,76,79,77,80,74,77,80,75,84,80,72,85,64,53,83,82,32,69,29,75,64,59,93,62,82,57,35,88,52,71,48,71,51,88,67,60,67,71,46,54,72,66,56,56,53,50,50,46,58,53,49,73,46,76,61,38,21,48,11,43,22,32,70,50,70,48,64,87,61,84,48,91,90,34,81,53,53,28,34,31,37,31,31,36,25,64,71,18,32,72,78,44,60,41,76,70,44,89,78,14,45,23,27,33,72,61,63,91,78,86,56,88,74,63,46,61,61,44,78,49,63,37,31,49,9,66,48,73,49,75,48,42,31,62,43,60,78,68,75,46,57,48,100,84,69,46,78,50,132

Radius of gyration: 27.1 Å; Cα contacts (8 Å, |Δi|>4): 269; chains: 1; bounding box: 48×57×100 Å

Secondary structure (DSSP, 8-state):
---------------------------PPPGGGSB------PPPSS-B--TTGGGS-HHHHHHHHHHHTSPP-BTTTEEEEEES---BTTB-SSBEEEEEETTT-BEEEESPPBTTBS-EEPPPSSSS--SPPPEEEE-TTBS-EEEESEEPPSS-EE-TTS-EE-

Sequence (166 aa):
MQRKSILLACISLWVCATATIQAEDKMFPEFSHYPATVTSGPFSQTLVLTNEQIKYSAHWKKTMQQQLVKPVNFAGHYRFFATDAYQGDECQHGICGWVLDKSTGNVVSNLPEFNGSDSYGAVGDNGTPVGEPFETKTQSDSLLLILTGQAIPKELKHDKDGVPIT